Protein AF-A0A4Y2LMT7-F1 (afdb_monomer_lite)

Organism: Araneus ventricosus (NCBI:txid182803)

Structure (mmCIF, N/CA/C/O backbone):
data_AF-A0A4Y2LMT7-F1
#
_entry.id   AF-A0A4Y2LMT7-F1
#
loop_
_atom_site.group_PDB
_atom_site.id
_atom_site.type_symbol
_atom_site.label_atom_id
_atom_site.label_alt_id
_atom_site.label_comp_id
_atom_site.label_asym_id
_atom_site.label_entity_id
_atom_site.label_seq_id
_atom_site.pdbx_PDB_ins_code
_atom_site.Cartn_x
_atom_site.Cartn_y
_atom_site.Cartn_z
_atom_site.occupancy
_atom_site.B_iso_or_equiv
_atom_site.auth_seq_id
_atom_site.auth_comp_id
_atom_site.auth_asym_id
_atom_site.auth_atom_id
_atom_site.pdbx_PDB_model_num
ATOM 1 N N . MET A 1 1 ? -20.562 18.200 -3.675 1.00 36.69 1 MET A N 1
ATOM 2 C CA . MET A 1 1 ? -19.837 17.559 -4.795 1.00 36.69 1 MET A CA 1
ATOM 3 C C . MET A 1 1 ? -20.026 16.059 -4.65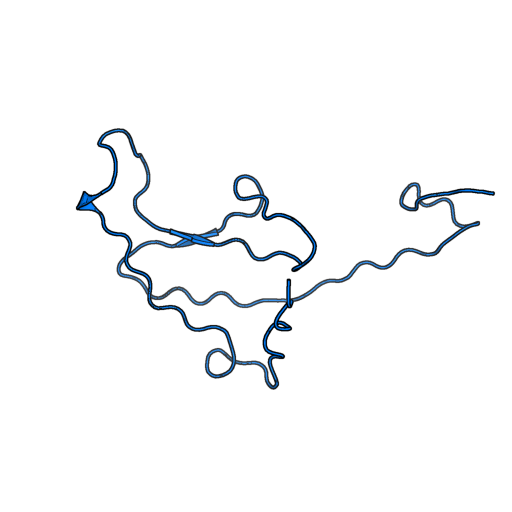7 1.00 36.69 1 MET A C 1
ATOM 5 O O . MET A 1 1 ? -19.839 15.544 -3.566 1.00 36.69 1 MET A O 1
ATOM 9 N N . SER A 1 2 ? -20.540 15.406 -5.698 1.00 41.66 2 SER A N 1
ATOM 10 C CA . SER A 1 2 ? -21.007 14.014 -5.664 1.00 41.66 2 SER A CA 1
ATOM 11 C C . SER A 1 2 ? -19.849 13.046 -5.389 1.00 41.66 2 SER A C 1
ATOM 13 O O . SER A 1 2 ? -18.959 12.900 -6.225 1.00 41.66 2 SER A O 1
ATOM 15 N N . SER A 1 3 ? -19.841 12.396 -4.221 1.00 45.69 3 SER A N 1
ATOM 16 C CA . SER A 1 3 ? -18.957 11.260 -3.959 1.00 45.69 3 SER A CA 1
ATOM 17 C C . SER A 1 3 ? -19.497 10.062 -4.737 1.00 45.69 3 SER A C 1
ATOM 19 O O . SER A 1 3 ? -20.450 9.412 -4.304 1.00 45.69 3 SER A O 1
ATOM 21 N N . LYS A 1 4 ? -18.925 9.779 -5.911 1.00 50.81 4 LYS A N 1
ATOM 22 C CA . LYS A 1 4 ? -19.121 8.474 -6.550 1.00 50.81 4 LYS A CA 1
ATOM 23 C C . LYS A 1 4 ? -18.587 7.426 -5.573 1.00 50.81 4 LYS A C 1
ATOM 25 O O . LYS A 1 4 ? -17.413 7.475 -5.217 1.00 50.81 4 LYS A O 1
ATOM 30 N N . GLY A 1 5 ? -19.470 6.558 -5.076 1.00 51.12 5 GLY A N 1
ATOM 31 C CA . GLY A 1 5 ? -19.093 5.478 -4.168 1.00 51.12 5 GLY A CA 1
ATOM 32 C C . GLY A 1 5 ? -17.998 4.619 -4.794 1.00 51.12 5 GLY A C 1
ATOM 33 O O . GLY A 1 5 ? -18.019 4.382 -6.003 1.00 51.12 5 GLY A O 1
ATOM 34 N N . ALA A 1 6 ? -17.023 4.206 -3.983 1.00 56.66 6 ALA A N 1
ATOM 35 C CA . ALA A 1 6 ? -15.958 3.321 -4.434 1.00 56.66 6 ALA A CA 1
ATOM 36 C C . ALA A 1 6 ? -16.562 2.015 -4.992 1.00 56.66 6 ALA A C 1
ATOM 38 O O . ALA A 1 6 ? -17.563 1.535 -4.448 1.00 56.66 6 ALA A O 1
ATOM 39 N N . PRO A 1 7 ? -15.996 1.446 -6.071 1.00 57.00 7 PRO A N 1
ATOM 40 C CA . PRO A 1 7 ? -16.477 0.187 -6.620 1.00 57.00 7 PRO A CA 1
ATOM 41 C C . PRO A 1 7 ? -16.393 -0.906 -5.550 1.00 57.00 7 PRO A C 1
ATOM 43 O O . PRO A 1 7 ? -15.348 -1.118 -4.934 1.00 57.00 7 PRO A O 1
ATOM 46 N N . VAL A 1 8 ? -17.516 -1.580 -5.310 1.00 64.00 8 VAL A N 1
ATOM 47 C CA . VAL A 1 8 ? -17.581 -2.723 -4.398 1.00 64.00 8 VAL A CA 1
ATOM 48 C C . VAL A 1 8 ? -16.966 -3.919 -5.116 1.00 64.00 8 VAL A C 1
ATOM 50 O O . VAL A 1 8 ? -17.454 -4.331 -6.167 1.00 64.00 8 VAL A O 1
ATOM 53 N N . VAL A 1 9 ? -15.890 -4.472 -4.559 1.00 76.06 9 VAL A N 1
ATOM 54 C CA . VAL A 1 9 ? -15.278 -5.706 -5.064 1.00 76.06 9 VAL A CA 1
ATOM 55 C C . VAL A 1 9 ? -16.226 -6.871 -4.764 1.00 76.06 9 VAL A C 1
ATOM 57 O O . VAL A 1 9 ? -16.482 -7.181 -3.603 1.00 76.06 9 VAL A O 1
ATOM 60 N N . ALA A 1 10 ? -16.776 -7.496 -5.808 1.00 76.94 10 ALA A N 1
ATOM 61 C CA . ALA A 1 10 ? -17.784 -8.555 -5.678 1.00 76.94 10 ALA A CA 1
ATOM 62 C C . ALA A 1 10 ? -17.190 -9.950 -5.394 1.00 76.94 10 ALA A C 1
ATOM 64 O O . ALA A 1 10 ? -17.897 -10.831 -4.907 1.00 76.94 10 ALA A O 1
ATOM 65 N N . ALA A 1 11 ? -15.905 -10.159 -5.697 1.00 84.56 11 ALA A N 1
ATOM 66 C CA . ALA A 1 11 ? -15.199 -11.420 -5.483 1.00 84.56 11 ALA A CA 1
ATOM 67 C C . ALA A 1 11 ? -13.700 -11.182 -5.244 1.00 84.56 11 ALA A C 1
ATOM 69 O O . ALA A 1 11 ? -13.116 -10.255 -5.798 1.00 84.56 11 ALA A O 1
ATOM 70 N N . ILE A 1 12 ? -13.071 -12.041 -4.439 1.00 88.00 12 ILE A N 1
ATOM 71 C CA . ILE A 1 12 ? -11.623 -12.005 -4.184 1.00 88.00 12 ILE A CA 1
ATOM 72 C C . ILE A 1 12 ? -10.872 -12.490 -5.437 1.00 88.00 12 ILE A C 1
ATOM 74 O O . ILE A 1 12 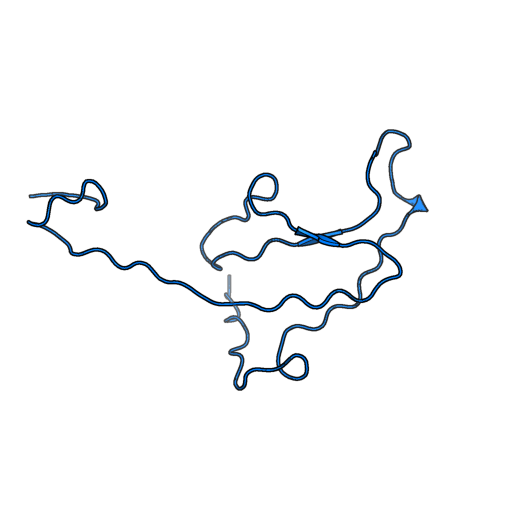? -11.365 -13.346 -6.172 1.00 88.00 12 ILE A O 1
ATOM 78 N N . GLY A 1 13 ? -9.673 -11.956 -5.673 1.00 89.94 13 GLY A N 1
ATOM 79 C CA . GLY A 1 13 ? -8.776 -12.367 -6.757 1.00 89.94 13 GLY A CA 1
ATOM 80 C C . GLY A 1 13 ? -8.251 -11.175 -7.552 1.00 89.94 13 GLY A C 1
ATOM 81 O O . GLY A 1 13 ? -8.912 -10.141 -7.635 1.00 89.94 13 GLY A O 1
ATOM 82 N N . SER A 1 14 ? -7.065 -11.319 -8.147 1.00 88.25 14 SER A N 1
ATOM 83 C CA . SER A 1 14 ? -6.410 -10.243 -8.907 1.00 88.25 14 SER A CA 1
ATOM 84 C C . SER A 1 14 ? -7.244 -9.763 -10.099 1.00 88.25 14 SER A C 1
ATOM 86 O O . SER A 1 14 ? -7.268 -8.570 -10.368 1.00 88.25 14 SER A O 1
ATOM 88 N N . SER A 1 15 ? -8.002 -10.655 -10.745 1.00 90.06 15 SER A N 1
ATOM 89 C CA . SER A 1 15 ? -8.869 -10.330 -11.889 1.00 90.06 15 SER A CA 1
ATOM 90 C C . SER A 1 15 ? -10.114 -9.507 -11.541 1.00 90.06 15 SER A C 1
ATOM 92 O O . SER A 1 15 ? -10.782 -9.005 -12.437 1.00 90.06 15 SER A O 1
ATOM 94 N N . ASN A 1 16 ? -10.468 -9.419 -10.256 1.00 90.00 16 ASN A N 1
ATOM 95 C CA . ASN A 1 16 ? -11.667 -8.729 -9.768 1.00 90.00 16 ASN A CA 1
ATOM 96 C C . ASN A 1 16 ? -11.320 -7.484 -8.932 1.00 90.00 16 ASN A C 1
ATOM 98 O O . ASN A 1 16 ? -12.209 -6.852 -8.360 1.00 90.00 16 ASN A O 1
ATOM 102 N N . GLY A 1 17 ? -10.026 -7.181 -8.801 1.00 89.00 17 GLY A N 1
ATOM 103 C CA . GLY A 1 17 ? -9.505 -6.077 -8.009 1.00 89.00 17 GLY A CA 1
ATOM 104 C C . GLY A 1 17 ? -9.267 -4.809 -8.827 1.00 89.00 17 GLY A C 1
ATOM 105 O O . GLY A 1 17 ? -9.800 -4.623 -9.918 1.00 89.00 17 GLY A O 1
ATOM 106 N N . LEU A 1 18 ? -8.447 -3.920 -8.268 1.00 91.44 18 LEU A N 1
ATOM 107 C CA . LEU A 1 18 ? -7.967 -2.729 -8.957 1.00 91.44 18 LEU A CA 1
ATOM 108 C C . LEU A 1 18 ? -6.729 -3.083 -9.789 1.00 91.44 18 LEU A C 1
ATOM 110 O O . LEU A 1 18 ? -5.702 -3.461 -9.229 1.00 91.44 18 LEU A O 1
ATO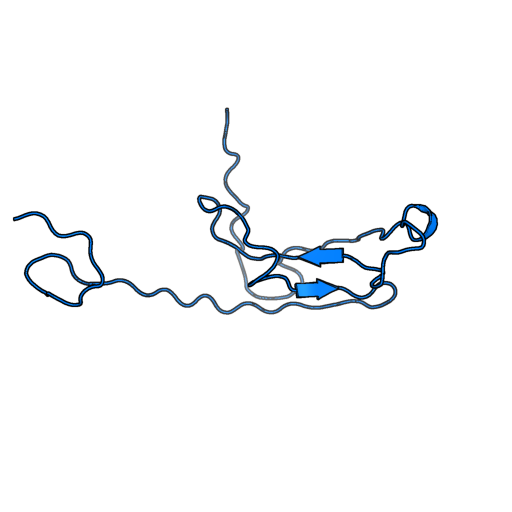M 114 N N . GLU A 1 19 ? -6.823 -2.902 -11.101 1.00 93.69 19 GLU A N 1
ATOM 115 C CA . GLU A 1 19 ? -5.698 -3.011 -12.029 1.00 93.69 19 GLU A CA 1
ATOM 116 C C . GLU A 1 19 ? -5.280 -1.611 -12.490 1.00 93.69 19 GLU A C 1
ATOM 118 O O . GLU A 1 19 ? -6.119 -0.800 -12.890 1.00 93.69 19 GLU A O 1
ATOM 123 N N . LEU A 1 20 ? -3.982 -1.310 -12.405 1.00 94.25 20 LEU A N 1
ATOM 124 C CA . LEU A 1 20 ? -3.413 -0.028 -12.811 1.00 94.25 20 LEU A CA 1
ATOM 125 C C . LEU A 1 20 ? -2.198 -0.266 -13.703 1.00 94.25 20 LEU A C 1
ATOM 127 O O . LEU A 1 20 ? -1.267 -0.966 -13.313 1.00 94.25 20 LEU A O 1
ATOM 131 N N . ILE A 1 21 ? -2.176 0.399 -14.856 1.00 94.56 21 ILE A N 1
ATOM 132 C CA . ILE A 1 21 ? -0.979 0.550 -15.684 1.00 94.56 21 ILE A CA 1
ATOM 133 C C . ILE A 1 21 ? -0.470 1.967 -15.453 1.00 94.56 21 ILE A C 1
ATOM 135 O O . ILE A 1 21 ? -1.187 2.939 -15.687 1.00 94.56 21 ILE A O 1
ATOM 139 N N . LEU A 1 22 ? 0.751 2.081 -14.942 1.00 92.81 22 LEU A N 1
ATOM 140 C CA . LEU A 1 22 ? 1.307 3.336 -14.454 1.00 92.81 22 LEU A CA 1
ATOM 141 C C . LEU A 1 22 ? 2.561 3.690 -15.256 1.00 92.81 22 LEU A C 1
ATOM 143 O O . LEU A 1 22 ? 3.413 2.836 -15.497 1.00 92.81 22 LEU A O 1
ATOM 147 N N . ASN A 1 23 ? 2.669 4.956 -15.657 1.00 91.56 23 ASN A N 1
ATOM 148 C CA . ASN A 1 23 ? 3.851 5.503 -16.313 1.00 91.56 23 ASN A CA 1
ATOM 149 C C . ASN A 1 23 ? 4.637 6.334 -15.297 1.00 91.56 23 ASN A C 1
ATOM 151 O O . ASN A 1 23 ? 4.095 7.286 -14.743 1.00 91.56 23 ASN A O 1
ATOM 155 N N . ALA A 1 24 ? 5.894 5.966 -15.046 1.00 89.31 24 ALA A N 1
ATOM 156 C CA . ALA A 1 24 ? 6.733 6.705 -14.113 1.00 89.31 24 ALA A CA 1
ATOM 157 C C . ALA A 1 24 ? 7.297 7.997 -14.726 1.00 89.31 24 ALA A C 1
ATOM 159 O O . ALA A 1 24 ? 7.625 8.874 -13.957 1.00 89.31 24 ALA A O 1
ATOM 160 N N . GLU A 1 25 ? 7.395 8.153 -16.055 1.00 89.44 25 GLU A N 1
ATOM 161 C CA . GLU A 1 25 ? 7.952 9.370 -16.699 1.00 89.44 25 GLU A CA 1
ATOM 162 C C . GLU A 1 25 ? 9.335 9.770 -16.148 1.00 89.44 25 GLU A C 1
ATOM 164 O O . GLU A 1 25 ? 9.532 10.846 -15.584 1.00 89.44 25 GLU A O 1
ATOM 169 N N . ALA A 1 26 ? 10.314 8.867 -16.279 1.00 86.38 26 ALA A N 1
ATOM 170 C CA . ALA A 1 26 ? 11.647 9.009 -15.680 1.00 86.38 26 ALA A CA 1
ATOM 171 C C . ALA A 1 26 ? 12.390 10.307 -16.059 1.00 86.38 26 ALA A C 1
ATOM 173 O O . ALA A 1 26 ? 13.204 10.802 -15.284 1.00 86.38 26 ALA A O 1
ATOM 174 N N . ASP A 1 27 ? 12.103 10.860 -17.233 1.00 89.44 27 ASP A N 1
ATOM 175 C CA . ASP A 1 27 ? 12.654 12.105 -17.765 1.00 89.44 27 ASP A CA 1
ATOM 176 C C . ASP A 1 27 ? 12.113 13.371 -17.080 1.00 89.44 27 ASP A C 1
ATOM 178 O O . ASP A 1 27 ? 12.724 14.433 -17.188 1.00 89.44 27 ASP A O 1
ATOM 182 N N . THR A 1 28 ? 11.011 13.264 -16.335 1.00 87.31 28 THR A N 1
ATOM 183 C CA . THR A 1 28 ? 10.418 14.378 -15.577 1.00 87.31 28 THR A CA 1
ATOM 184 C C . THR A 1 28 ? 10.975 14.516 -14.158 1.00 87.31 28 THR A C 1
ATOM 186 O O . THR A 1 28 ? 10.712 15.512 -13.478 1.00 87.31 28 THR A O 1
ATOM 189 N N . PHE A 1 29 ? 11.771 13.547 -13.692 1.00 87.50 29 PHE A N 1
ATOM 190 C CA . PHE A 1 29 ? 12.364 13.597 -12.358 1.00 87.50 29 PHE A CA 1
ATOM 191 C C . PHE A 1 29 ? 13.477 14.637 -12.274 1.00 87.50 29 PHE A C 1
ATOM 193 O O . PHE A 1 29 ? 14.289 14.816 -13.182 1.00 87.50 29 PHE A O 1
ATOM 200 N N . LEU A 1 30 ? 13.563 15.288 -11.115 1.00 90.50 30 LEU A N 1
ATOM 201 C CA . LEU A 1 30 ? 14.685 16.163 -10.813 1.00 90.50 30 LEU A CA 1
ATOM 202 C C . LEU A 1 30 ? 15.968 15.332 -10.640 1.00 90.50 30 LEU A C 1
ATOM 204 O O . LEU A 1 30 ? 15.913 14.256 -10.044 1.00 90.50 30 LEU A O 1
ATOM 208 N N . PRO A 1 31 ? 17.147 15.853 -11.032 1.00 87.44 31 PRO A N 1
ATOM 209 C CA . PRO A 1 31 ? 18.425 15.156 -10.845 1.00 87.44 31 PRO A CA 1
ATOM 210 C C . PRO A 1 31 ? 18.746 14.787 -9.387 1.00 87.44 31 PRO A C 1
ATOM 212 O O . PRO A 1 31 ? 19.560 13.906 -9.135 1.00 87.44 31 PRO A O 1
ATOM 215 N N . ILE A 1 32 ? 18.124 15.476 -8.425 1.00 91.12 32 ILE A N 1
ATOM 216 C CA . ILE A 1 32 ? 18.280 15.227 -6.985 1.00 91.12 32 ILE A CA 1
ATOM 217 C C . ILE A 1 32 ? 17.375 14.104 -6.456 1.00 91.12 32 ILE A C 1
ATOM 219 O O . ILE A 1 32 ? 17.498 13.717 -5.297 1.00 91.12 32 ILE A O 1
ATOM 223 N N . SER A 1 33 ? 16.440 13.598 -7.260 1.00 87.12 33 SER A N 1
ATOM 224 C CA . SER A 1 33 ? 15.527 12.544 -6.831 1.00 87.12 33 SER A CA 1
ATOM 225 C C . SER A 1 33 ? 16.273 11.221 -6.682 1.00 87.12 33 SER A C 1
ATOM 227 O O . SER A 1 33 ? 16.838 10.694 -7.634 1.00 87.12 33 SER A O 1
ATOM 229 N N . HIS A 1 34 ? 16.248 10.656 -5.476 1.00 83.06 34 HIS A N 1
ATOM 230 C CA . HIS A 1 34 ? 16.964 9.415 -5.161 1.00 83.06 34 HIS A CA 1
ATOM 231 C C . HIS A 1 34 ? 16.208 8.137 -5.551 1.00 83.06 34 HIS A C 1
ATOM 233 O O . HIS A 1 34 ? 16.787 7.053 -5.522 1.00 83.06 34 HIS A O 1
ATOM 239 N N . ILE A 1 35 ? 14.914 8.243 -5.870 1.00 85.00 35 ILE A N 1
ATOM 240 C CA . ILE A 1 35 ? 14.042 7.101 -6.154 1.00 85.00 35 ILE A CA 1
ATOM 241 C C . ILE A 1 35 ? 13.209 7.411 -7.397 1.00 85.00 35 ILE A C 1
ATOM 243 O O . ILE A 1 35 ? 12.511 8.423 -7.440 1.00 85.00 35 ILE A O 1
ATOM 247 N N . LEU A 1 36 ? 13.269 6.507 -8.375 1.00 89.81 36 LEU A N 1
ATOM 248 C CA . LEU A 1 36 ? 12.405 6.481 -9.550 1.00 89.81 36 LEU A CA 1
ATOM 249 C C . LEU A 1 36 ? 11.307 5.433 -9.336 1.00 89.81 36 LEU A C 1
ATOM 251 O O . LEU A 1 36 ? 11.605 4.260 -9.110 1.00 89.81 36 LEU A O 1
ATOM 255 N N . GLY A 1 37 ? 10.047 5.846 -9.426 1.00 92.31 37 GLY A N 1
ATOM 256 C CA . GLY A 1 37 ? 8.904 4.947 -9.294 1.00 92.31 37 GLY A CA 1
ATOM 257 C C . GLY A 1 37 ? 7.627 5.669 -8.906 1.00 92.31 37 GLY A C 1
ATOM 258 O O . GLY A 1 37 ? 7.538 6.892 -8.993 1.00 92.31 37 GLY A O 1
ATOM 259 N N . MET A 1 38 ? 6.644 4.898 -8.450 1.00 92.62 38 MET A N 1
ATOM 260 C CA . MET A 1 38 ? 5.390 5.427 -7.917 1.00 92.62 38 MET A CA 1
ATOM 261 C C . MET A 1 38 ? 5.223 5.026 -6.456 1.00 92.62 38 MET A C 1
ATOM 263 O O . MET A 1 38 ? 5.746 4.003 -6.022 1.00 92.62 38 MET A O 1
ATOM 267 N N . ARG A 1 39 ? 4.456 5.804 -5.694 1.00 93.75 39 ARG A N 1
ATOM 268 C CA . ARG A 1 39 ? 4.076 5.459 -4.322 1.00 93.75 39 ARG A CA 1
ATOM 269 C C . ARG A 1 39 ? 2.566 5.288 -4.232 1.00 93.75 39 ARG A C 1
ATOM 271 O O . ARG A 1 39 ? 1.817 6.173 -4.631 1.00 93.75 39 ARG A O 1
ATOM 278 N N . VAL A 1 40 ? 2.130 4.156 -3.689 1.00 95.69 40 VAL A N 1
ATOM 279 C CA . VAL A 1 40 ? 0.719 3.816 -3.482 1.00 95.69 40 VAL A CA 1
ATOM 280 C C . VAL A 1 40 ? 0.419 3.824 -1.988 1.00 95.69 40 VAL A C 1
ATOM 282 O O . VAL A 1 40 ? 1.197 3.308 -1.192 1.00 95.69 40 VAL A O 1
ATOM 285 N N . VAL A 1 41 ? -0.718 4.403 -1.602 1.00 96.88 41 VAL A N 1
ATOM 286 C CA . VAL A 1 41 ? -1.223 4.376 -0.224 1.00 96.88 41 VAL A CA 1
ATOM 287 C C . VAL A 1 41 ? -2.633 3.814 -0.238 1.00 96.88 41 VAL A C 1
ATOM 289 O O . VAL A 1 41 ? -3.498 4.319 -0.951 1.00 96.88 41 VAL A O 1
ATOM 292 N N . ILE A 1 42 ? -2.874 2.797 0.584 1.00 95.12 42 ILE A N 1
ATOM 293 C CA . ILE A 1 42 ? -4.202 2.215 0.782 1.00 95.12 42 ILE A CA 1
ATOM 294 C C . ILE A 1 42 ? -4.759 2.780 2.084 1.00 95.12 42 ILE A C 1
ATOM 296 O O . ILE A 1 42 ? -4.189 2.579 3.154 1.00 95.12 42 ILE A O 1
ATOM 300 N N . HIS A 1 43 ? -5.853 3.532 1.993 1.00 94.12 43 HIS A N 1
ATOM 301 C CA . HIS A 1 43 ? -6.445 4.223 3.135 1.00 94.12 43 HIS A CA 1
ATOM 302 C C . HIS A 1 43 ? -7.972 4.260 3.048 1.00 94.12 43 HIS A C 1
ATOM 304 O O . HIS A 1 43 ? -8.569 4.027 1.998 1.00 94.12 43 HIS A O 1
ATOM 310 N N . HIS A 1 44 ? -8.614 4.573 4.174 1.00 91.81 44 HIS A N 1
ATOM 311 C CA . HIS A 1 44 ? -10.063 4.750 4.217 1.00 91.81 44 HIS A CA 1
ATOM 312 C C . HIS A 1 44 ? -10.487 5.990 3.397 1.00 91.81 44 HIS A C 1
ATOM 314 O O . HIS A 1 44 ? -9.839 7.030 3.544 1.00 91.81 44 HIS A O 1
ATOM 320 N N . PRO A 1 45 ? -11.591 5.953 2.619 1.00 90.12 45 PRO A N 1
ATOM 321 C CA . PRO A 1 45 ? -11.994 7.059 1.736 1.00 90.12 45 PRO A CA 1
ATOM 322 C C . PRO A 1 45 ? -12.238 8.405 2.433 1.00 90.12 45 PRO A C 1
ATOM 324 O O . PRO A 1 45 ? -12.087 9.455 1.819 1.00 90.12 45 PRO A O 1
ATOM 327 N N . SER A 1 46 ? -12.628 8.388 3.712 1.00 91.06 46 SER A N 1
ATOM 328 C CA . SER A 1 46 ? -12.852 9.608 4.508 1.00 91.06 46 SER A CA 1
ATOM 329 C C . SER A 1 46 ? -11.601 10.153 5.204 1.00 91.06 46 SER A C 1
ATOM 331 O O . SER A 1 46 ? -11.669 11.208 5.832 1.00 91.06 46 SER A O 1
ATOM 333 N N . LYS A 1 47 ? -10.473 9.439 5.144 1.00 89.62 47 LYS A N 1
ATOM 334 C CA . LYS A 1 47 ? -9.206 9.850 5.761 1.00 89.62 47 LYS A CA 1
ATOM 335 C C . LYS A 1 47 ? -8.229 10.288 4.676 1.00 89.62 47 LYS A C 1
ATOM 337 O O . LYS A 1 47 ? -8.216 9.709 3.596 1.00 89.62 47 LYS A O 1
ATOM 342 N N . GLY A 1 48 ? -7.398 11.284 4.973 1.00 92.75 48 GLY A N 1
ATOM 343 C CA . GLY A 1 48 ? -6.295 11.653 4.086 1.00 92.75 48 GLY A CA 1
ATOM 344 C C . GLY A 1 48 ? -5.224 10.551 4.031 1.00 92.75 48 GLY A C 1
ATOM 345 O O . GLY A 1 48 ? -5.012 9.869 5.039 1.00 92.75 48 GLY A O 1
ATOM 346 N N . PRO A 1 49 ? -4.541 10.361 2.890 1.00 95.12 49 PRO A N 1
ATOM 347 C CA . PRO A 1 49 ? -3.410 9.444 2.803 1.00 95.12 49 PRO A CA 1
ATOM 348 C C . PRO A 1 49 ? -2.213 9.975 3.607 1.00 95.12 49 PRO A C 1
ATOM 350 O O . PRO A 1 49 ? -1.833 11.133 3.449 1.00 95.12 49 PRO A O 1
ATOM 353 N N . ASN A 1 50 ? -1.572 9.122 4.415 1.00 94.56 50 ASN A N 1
ATOM 354 C CA . ASN A 1 50 ? -0.250 9.405 4.989 1.00 94.56 50 ASN A CA 1
ATOM 355 C C . ASN A 1 50 ? 0.822 8.670 4.173 1.00 94.56 50 ASN A C 1
ATOM 357 O O . ASN A 1 50 ? 1.051 7.478 4.372 1.00 94.56 50 ASN A O 1
ATOM 361 N N . GLN A 1 51 ? 1.434 9.378 3.223 1.00 93.56 51 GLN A N 1
ATOM 362 C CA . GLN A 1 51 ? 2.383 8.800 2.269 1.00 93.56 51 GLN A CA 1
ATOM 363 C C . GLN A 1 51 ? 3.753 8.483 2.874 1.00 93.56 51 GLN A C 1
ATOM 365 O O . GLN A 1 51 ? 4.464 7.653 2.313 1.00 93.56 51 GLN A O 1
ATOM 370 N N . GLU A 1 52 ? 4.138 9.122 3.979 1.00 92.44 52 GLU A N 1
ATOM 371 C CA . GLU A 1 52 ? 5.442 8.874 4.608 1.00 92.44 52 GLU A CA 1
ATOM 372 C C . GLU A 1 52 ? 5.420 7.634 5.497 1.00 92.44 52 GLU A C 1
ATOM 374 O O . GLU A 1 52 ? 6.375 6.864 5.503 1.00 92.44 52 GLU A O 1
ATOM 379 N N . GLU A 1 53 ? 4.313 7.401 6.205 1.00 95.12 53 GLU A N 1
ATOM 380 C CA . GLU A 1 53 ? 4.182 6.238 7.091 1.00 95.12 53 GLU A CA 1
ATOM 381 C C . GLU A 1 53 ? 3.647 4.996 6.370 1.00 95.12 53 GLU A C 1
ATOM 383 O O . GLU A 1 53 ? 4.130 3.892 6.604 1.00 95.12 53 GLU A O 1
ATOM 388 N N . ASN A 1 54 ? 2.653 5.163 5.490 1.00 95.06 54 ASN A N 1
ATOM 389 C CA . ASN A 1 54 ? 1.884 4.048 4.917 1.00 95.06 54 ASN A CA 1
ATOM 390 C C . ASN A 1 54 ? 2.121 3.864 3.408 1.00 95.06 54 ASN A C 1
ATOM 392 O O . ASN A 1 54 ? 1.333 3.208 2.723 1.00 95.06 54 ASN A O 1
ATOM 396 N N . GLY A 1 55 ? 3.165 4.497 2.870 1.00 95.69 55 GLY A N 1
ATOM 397 C CA . GLY A 1 55 ? 3.516 4.436 1.457 1.00 95.69 55 GLY A CA 1
ATOM 398 C C . GLY A 1 55 ? 4.153 3.110 1.057 1.00 95.69 55 GLY A C 1
ATOM 399 O O . GLY A 1 55 ? 5.128 2.669 1.659 1.00 95.69 55 GLY A O 1
ATOM 400 N N . ILE A 1 56 ? 3.653 2.518 -0.023 1.00 95.38 56 ILE A N 1
ATOM 401 C CA . ILE A 1 56 ? 4.256 1.367 -0.695 1.00 95.38 56 ILE A CA 1
ATOM 402 C C . ILE A 1 56 ? 4.906 1.872 -1.983 1.00 95.38 56 ILE A C 1
ATOM 404 O O . ILE A 1 56 ? 4.221 2.405 -2.856 1.00 95.38 56 ILE A O 1
ATOM 408 N N . ASN A 1 57 ? 6.225 1.724 -2.106 1.00 93.81 57 ASN A N 1
ATOM 409 C CA . ASN A 1 57 ? 6.938 2.096 -3.327 1.00 93.81 57 ASN A CA 1
ATOM 410 C C . ASN A 1 57 ? 6.795 0.986 -4.378 1.00 93.81 57 ASN A C 1
ATOM 412 O O . ASN A 1 57 ? 7.030 -0.186 -4.088 1.00 93.81 57 ASN A O 1
ATOM 416 N N . ILE A 1 58 ? 6.446 1.375 -5.598 1.00 95.06 58 ILE A N 1
ATOM 417 C CA . ILE A 1 58 ? 6.288 0.511 -6.763 1.00 95.06 58 ILE A CA 1
ATOM 418 C C . ILE A 1 58 ? 7.437 0.794 -7.719 1.00 95.06 58 ILE A C 1
ATOM 420 O O . ILE A 1 58 ? 7.628 1.929 -8.168 1.00 95.06 58 ILE A O 1
ATOM 424 N N . VAL A 1 59 ? 8.206 -0.251 -8.011 1.00 92.31 59 VAL A N 1
ATOM 425 C CA . VAL A 1 59 ? 9.363 -0.177 -8.901 1.00 92.31 59 VAL A CA 1
ATOM 426 C C . VAL A 1 59 ? 8.884 -0.291 -10.352 1.00 92.31 59 VAL A C 1
ATOM 428 O O . VAL A 1 59 ? 8.140 -1.221 -10.667 1.00 92.31 59 VAL A O 1
ATOM 431 N N . PRO A 1 60 ? 9.299 0.613 -11.257 1.00 92.62 60 PRO A N 1
ATOM 432 C CA . PRO A 1 60 ? 8.966 0.507 -12.674 1.00 92.62 60 PRO A CA 1
ATOM 433 C C . PRO A 1 60 ? 9.533 -0.761 -13.320 1.00 92.62 60 PRO A C 1
ATOM 435 O O . PRO A 1 60 ? 10.527 -1.317 -12.858 1.00 92.62 60 PRO A O 1
ATOM 438 N N . SER A 1 61 ? 8.971 -1.155 -14.463 1.00 91.50 61 SER A N 1
ATOM 439 C CA . SER A 1 61 ? 9.383 -2.333 -15.259 1.00 91.50 61 SER A CA 1
ATOM 440 C C . SER A 1 61 ? 9.051 -3.700 -14.652 1.00 91.50 61 SER A C 1
ATOM 442 O O . SER A 1 61 ? 9.364 -4.718 -15.265 1.00 91.50 61 SER A O 1
ATOM 444 N N . TYR A 1 62 ? 8.393 -3.738 -13.492 1.00 92.69 62 TYR A N 1
ATOM 445 C CA . TYR A 1 62 ? 7.885 -4.962 -12.878 1.00 92.69 62 TYR A CA 1
ATOM 446 C C . TYR A 1 62 ? 6.390 -4.841 -12.611 1.00 92.69 62 TYR A C 1
ATOM 448 O O . TYR A 1 62 ? 5.886 -3.775 -12.255 1.00 92.69 62 TYR A O 1
ATOM 456 N N . GLU A 1 63 ? 5.689 -5.961 -12.733 1.00 94.94 63 GLU A N 1
ATOM 457 C CA . GLU A 1 63 ? 4.329 -6.085 -12.228 1.00 94.94 63 GLU A CA 1
ATOM 458 C C . GLU A 1 63 ? 4.370 -6.304 -10.712 1.00 94.94 63 GLU A C 1
ATOM 460 O O . GLU A 1 63 ? 5.133 -7.131 -10.209 1.00 94.94 63 GLU A O 1
ATOM 465 N N . THR A 1 64 ? 3.566 -5.542 -9.968 1.00 95.38 64 THR A N 1
ATOM 466 C CA . THR A 1 64 ? 3.470 -5.658 -8.508 1.00 95.38 64 THR A CA 1
ATOM 467 C C . THR A 1 64 ? 2.043 -6.010 -8.113 1.00 95.38 64 THR A C 1
ATOM 469 O O . THR A 1 64 ? 1.139 -5.187 -8.243 1.00 95.38 64 THR A O 1
ATOM 472 N N . HIS A 1 65 ? 1.845 -7.212 -7.569 1.00 95.69 65 HIS A N 1
ATOM 473 C CA . HIS A 1 65 ? 0.567 -7.607 -6.980 1.00 95.69 65 HIS A CA 1
ATOM 474 C C . HIS A 1 65 ? 0.534 -7.271 -5.488 1.00 95.69 65 HIS A C 1
ATOM 476 O O . HIS A 1 65 ? 1.344 -7.774 -4.710 1.00 95.69 65 HIS A O 1
ATOM 482 N N . ILE A 1 66 ? -0.448 -6.468 -5.077 1.00 95.00 66 ILE A N 1
ATOM 483 C CA . ILE A 1 66 ? -0.694 -6.137 -3.670 1.00 95.00 66 ILE A CA 1
ATOM 484 C C . ILE A 1 66 ? -1.956 -6.870 -3.219 1.00 95.00 66 ILE A C 1
ATOM 486 O O . ILE A 1 66 ? -3.058 -6.571 -3.672 1.00 95.00 66 ILE A O 1
ATOM 490 N N . SER A 1 67 ? -1.792 -7.838 -2.319 1.00 94.38 67 SER A N 1
ATOM 491 C CA . SER A 1 67 ? -2.915 -8.529 -1.676 1.00 94.38 67 SER A CA 1
ATOM 492 C C . SER A 1 67 ? -3.288 -7.827 -0.375 1.00 94.38 67 SER A C 1
ATOM 494 O O . SER A 1 67 ? -2.405 -7.438 0.387 1.00 94.38 67 SER A O 1
ATOM 496 N N . LEU A 1 68 ? -4.587 -7.677 -0.111 1.00 92.88 68 LEU A N 1
ATOM 497 C CA . LEU A 1 68 ? -5.091 -6.953 1.057 1.00 92.88 68 LEU A CA 1
ATOM 498 C C . LEU A 1 68 ? -5.866 -7.867 1.997 1.00 92.88 68 LEU A C 1
ATOM 500 O O . LEU A 1 68 ? -6.704 -8.656 1.566 1.00 92.88 68 LEU A O 1
ATOM 504 N N . LEU A 1 69 ? -5.618 -7.688 3.292 1.00 91.69 69 LEU A N 1
ATOM 505 C CA . LEU A 1 69 ? -6.451 -8.188 4.375 1.00 91.69 69 LEU A CA 1
ATOM 506 C C . LEU A 1 69 ? -6.911 -6.983 5.195 1.00 91.69 69 LEU A C 1
ATOM 508 O O . LEU A 1 69 ? -6.084 -6.248 5.734 1.00 91.69 69 LEU A O 1
ATOM 512 N N . GLN A 1 70 ? -8.223 -6.770 5.276 1.00 90.94 70 GLN A N 1
ATOM 513 C CA . GLN A 1 70 ? -8.779 -5.709 6.108 1.00 90.94 70 GLN A CA 1
ATOM 514 C C . GLN A 1 70 ? -8.933 -6.205 7.545 1.00 90.94 70 GLN A C 1
ATOM 516 O O . GLN A 1 70 ? -9.664 -7.157 7.806 1.00 90.94 70 GLN A O 1
ATOM 521 N N . THR A 1 71 ? -8.290 -5.502 8.473 1.00 93.12 71 THR A N 1
ATOM 522 C CA . THR A 1 71 ? -8.487 -5.685 9.912 1.00 93.12 71 THR A CA 1
ATOM 523 C C . THR A 1 71 ? -9.195 -4.456 10.462 1.00 93.12 71 THR A C 1
ATOM 525 O O . THR A 1 71 ? -8.670 -3.346 10.378 1.00 93.12 71 THR A O 1
ATOM 528 N N . GLU A 1 72 ? -10.383 -4.647 11.029 1.00 91.56 72 GLU A N 1
ATOM 529 C CA . GLU A 1 72 ? -11.143 -3.586 11.685 1.00 91.56 72 GLU A CA 1
ATOM 530 C C . GLU A 1 72 ? -11.126 -3.786 13.202 1.00 91.56 72 GLU A C 1
ATOM 532 O O . GLU A 1 72 ? -11.345 -4.890 13.698 1.00 91.56 72 GLU A O 1
ATOM 537 N N . ILE A 1 73 ? -10.850 -2.710 13.942 1.00 86.75 73 ILE A N 1
ATOM 538 C CA . ILE A 1 73 ? -10.854 -2.711 15.406 1.00 86.75 73 ILE A CA 1
ATOM 539 C C . ILE A 1 73 ? -11.955 -1.762 15.863 1.00 86.75 73 ILE A C 1
ATOM 541 O O . ILE A 1 73 ? -11.814 -0.539 15.785 1.00 86.75 73 ILE A O 1
ATOM 545 N N . LEU A 1 74 ? -13.047 -2.345 16.350 1.00 84.75 74 LEU A N 1
ATOM 546 C CA . LEU A 1 74 ? -14.169 -1.623 16.935 1.00 84.75 74 LEU A CA 1
ATOM 547 C C . LEU A 1 74 ? -14.069 -1.683 18.454 1.00 84.75 74 LEU A C 1
ATOM 549 O O . LEU A 1 74 ? -13.827 -2.741 19.035 1.00 84.75 74 LEU A O 1
ATOM 553 N N . ARG A 1 75 ? -14.243 -0.530 19.094 1.00 83.81 75 ARG A N 1
ATOM 554 C CA . ARG A 1 75 ? -14.079 -0.359 20.538 1.00 83.81 75 ARG A CA 1
ATOM 555 C C . ARG A 1 75 ? -15.428 -0.094 21.190 1.00 83.81 75 ARG A C 1
ATOM 557 O O . ARG A 1 75 ? -16.293 0.529 20.576 1.00 83.81 75 ARG A O 1
ATOM 564 N N . LEU A 1 76 ? -15.610 -0.599 22.409 1.00 81.50 76 LEU A N 1
ATOM 565 C CA . LEU A 1 76 ? -16.862 -0.441 23.150 1.00 81.50 76 LEU A CA 1
ATOM 566 C C . LEU A 1 76 ? -16.988 0.998 23.699 1.00 81.50 76 LEU A C 1
ATOM 568 O O . LEU A 1 76 ? -15.984 1.543 24.152 1.00 81.50 76 LEU A O 1
ATOM 572 N N . PRO A 1 77 ? -18.187 1.614 23.681 1.00 79.00 77 PRO A N 1
ATOM 573 C CA . PRO A 1 77 ? -18.421 2.968 24.209 1.00 79.00 77 PRO A CA 1
ATOM 574 C C . PRO A 1 77 ? -18.440 3.018 25.758 1.00 79.00 77 PRO A C 1
ATOM 576 O O . PRO A 1 77 ? -18.210 2.003 26.421 1.00 79.00 77 PRO A O 1
ATOM 579 N N . SER A 1 78 ? -18.714 4.196 26.353 1.00 80.19 78 SER A N 1
ATOM 580 C CA . SER A 1 78 ? -18.885 4.380 27.816 1.00 80.19 78 SER A CA 1
ATOM 581 C C . SER A 1 78 ? -19.769 3.270 28.422 1.00 80.19 78 SER A C 1
ATOM 583 O O . SER A 1 78 ? -20.770 2.910 27.795 1.00 80.19 78 SER A O 1
ATOM 585 N N . PRO A 1 79 ? -19.435 2.681 29.596 1.00 83.00 79 PRO A N 1
ATOM 586 C CA . PRO A 1 79 ? -18.451 3.103 30.607 1.00 83.00 79 PRO A CA 1
ATOM 587 C C . PRO A 1 79 ? -17.064 2.448 30.478 1.00 83.00 79 PRO A C 1
ATOM 589 O O . PRO A 1 79 ? -16.231 2.577 31.382 1.00 83.00 79 PRO A O 1
ATOM 592 N N . TYR A 1 80 ? -16.799 1.713 29.396 1.00 81.69 80 TYR A N 1
ATOM 593 C CA . TYR A 1 80 ? -15.550 0.972 29.241 1.00 81.69 80 TYR A CA 1
ATOM 594 C C . TYR A 1 80 ? -14.390 1.934 28.948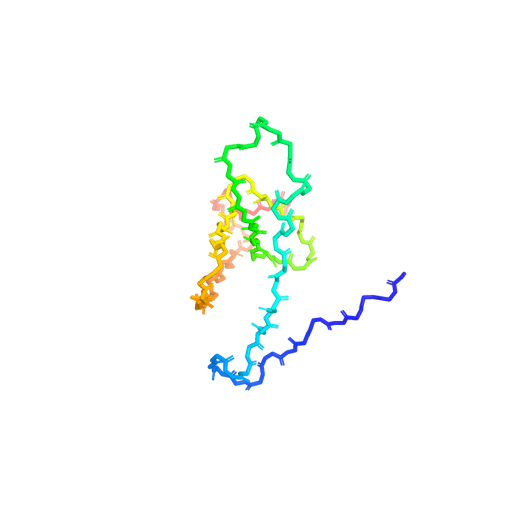 1.00 81.69 80 TYR A C 1
ATOM 596 O O . TYR A 1 80 ? -14.234 2.469 27.853 1.00 81.69 80 TYR A O 1
ATOM 604 N N . LYS A 1 81 ? -13.575 2.189 29.979 1.00 75.25 81 LYS A N 1
ATOM 605 C CA . LYS A 1 81 ? -12.413 3.083 29.915 1.00 75.25 81 LYS A CA 1
ATOM 606 C C . LYS A 1 81 ? -11.192 2.368 29.342 1.00 75.25 81 LYS A C 1
ATOM 608 O O . LYS A 1 81 ? -10.292 1.969 30.072 1.00 75.25 81 LYS A O 1
ATOM 613 N N . ASP A 1 82 ? -11.164 2.218 28.028 1.00 78.69 82 ASP A N 1
ATOM 614 C CA . ASP A 1 82 ? -10.050 1.660 27.257 1.00 78.69 82 ASP A CA 1
ATOM 615 C C . ASP A 1 82 ? -8.988 2.699 26.824 1.00 78.69 82 ASP A C 1
ATOM 617 O O . ASP A 1 82 ? -8.010 2.344 26.169 1.00 78.69 82 ASP A O 1
ATOM 621 N N . LYS A 1 83 ? -9.157 3.982 27.194 1.00 70.38 83 LYS A N 1
ATOM 622 C CA . LYS A 1 83 ? -8.372 5.151 26.725 1.00 70.38 83 LYS A CA 1
ATOM 623 C C . LYS A 1 83 ? -8.362 5.279 25.200 1.00 70.38 83 LYS A C 1
ATOM 625 O O . LYS A 1 83 ? -7.454 5.852 24.600 1.00 70.38 83 LYS A O 1
ATOM 630 N N . CYS A 1 84 ? -9.379 4.697 24.588 1.00 63.06 84 CYS A N 1
ATOM 631 C CA . CYS A 1 84 ? -9.510 4.432 23.182 1.00 63.06 84 CYS A CA 1
ATOM 632 C C . CYS A 1 84 ? -11.005 4.601 22.803 1.00 63.06 84 CYS A C 1
ATOM 634 O O . CYS A 1 84 ? -11.552 3.958 21.924 1.00 63.06 84 CYS A O 1
ATOM 636 N N . ILE A 1 85 ? -11.652 5.600 23.399 1.00 67.19 85 ILE A N 1
ATOM 637 C CA . ILE A 1 85 ? -12.879 6.226 22.908 1.00 67.19 85 ILE A CA 1
ATOM 638 C C . ILE A 1 85 ? -12.798 7.733 23.137 1.00 67.19 85 ILE A C 1
ATOM 640 O O . ILE A 1 85 ? -11.973 8.216 23.917 1.00 67.19 85 ILE A O 1
ATOM 644 N N . ALA A 1 86 ? -13.660 8.466 22.438 1.00 62.78 86 ALA A N 1
AT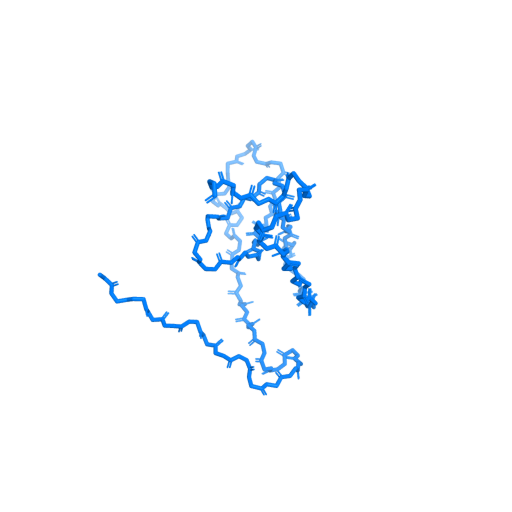OM 645 C CA . ALA A 1 86 ? -14.087 9.775 22.903 1.00 62.78 86 ALA A CA 1
ATOM 646 C C . ALA A 1 86 ? -15.132 9.544 24.009 1.00 62.78 86 ALA A C 1
ATOM 648 O O . ALA A 1 86 ? -16.126 8.858 23.774 1.00 62.78 86 ALA A O 1
ATOM 649 N N . TYR A 1 87 ? -14.866 10.053 25.210 1.00 62.94 87 TYR A N 1
ATOM 650 C CA . TYR A 1 87 ? -15.748 9.966 26.375 1.00 62.94 87 TYR A CA 1
ATOM 651 C C . TYR A 1 87 ? -16.433 11.318 26.577 1.00 62.94 87 TYR A C 1
ATOM 653 O O . TYR A 1 87 ? -15.720 12.308 26.693 1.00 62.94 87 TYR A O 1
ATOM 661 N N . GLU A 1 88 ? -17.753 11.353 26.723 1.00 69.44 88 GLU A N 1
ATOM 662 C CA . GLU A 1 88 ? -18.467 12.368 27.517 1.00 69.44 88 GLU A CA 1
ATOM 663 C C . GLU A 1 88 ? -19.553 11.638 28.3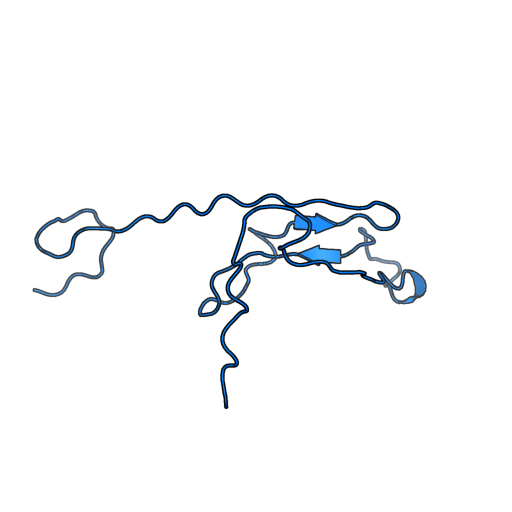37 1.00 69.44 88 GLU A C 1
ATOM 665 O O . GLU A 1 88 ? -19.914 10.523 27.954 1.00 69.44 88 GLU A O 1
ATOM 670 N N . GLU A 1 89 ? -19.935 12.202 29.497 1.00 59.75 89 GLU A N 1
ATOM 671 C CA . GLU A 1 89 ? -20.579 11.522 30.654 1.00 59.75 89 GLU A CA 1
ATOM 672 C C . GLU A 1 89 ? -21.680 10.497 30.330 1.00 59.75 89 GLU A C 1
ATOM 674 O O . GLU A 1 89 ? -22.658 10.839 29.627 1.00 59.75 89 GLU A O 1
#

Foldseek 3Di:
DDDPDDDDQPDDDPVSDDDDDDDQPQVPDDPPDPDGFDWDADDDPVDDGDCVPRIDTDHPPDDDDDDDDDDDDDDDAPPDPPVPDDDDD

Secondary structure (DSSP, 8-state):
---PPPPP--S-SGGGS--------GGGS-TT----SEEE----TTS---TTTS-EEE-TTS---------------TT---S-S----

InterPro domains:
  IPR001873 Epithelial sodium channel [PF00858] (11-88)
  IPR001873 Epithelial sodium channel [PR01078] (13-31)
  IPR001873 Epithelial sodium channel [PR01078] (37-55)
  IPR001873 Epithelial sodium channel [PR01078] (67-83)
  IPR001873 Epithelial sodium channel [PTHR11690] (12-84)

Sequence (89 aa):
MSSKGAPVVAAIGSSNGLELILNAEADTFLPISHILGMRVVIHHPSKGPNQEENGINIVPSYETHISLLQTEILRLPSPYKDKCIAYEE

Radius of gyration: 18.94 Å; chains: 1; bounding box: 39×30×48 Å

pLDDT: mean 84.43, std 13.71, range [36.69, 96.88]